Protein AF-A0A645EXQ5-F1 (afdb_monomer)

Secondary structure (DSSP, 8-state):
-TTTT-EEEEEEE-S-S-GGGGHHHHHHHHHHHHHHT-EEEEEEEE-S--STTGGGGSSHHHHHHHHHHT-

Sequence (71 aa):
MPLAGKKSVLMMTGASSDLKDFLPAIDSYKLTADYLKWEDKGIFIASDVWKKDDILKSGWLEQVLAFGQSL

Nearest PDB structures (foldseek):
  3n0w-assembly2_B  TM=5.271E-01  e=2.231E+00  Paraburkholderia xenovorans LB400
  8kab-assembly1_h  TM=5.767E-01  e=8.148E+00  Mycolicibacterium smegmatis MC2 155
  3kxi-assembly1_A  TM=4.500E-01  e=5.413E+00  Saccharolobus solfataricus
  4joq-assembly1_B  TM=5.216E-01  e=6.641E+00  Cereibacter sphaeroides ATCC 17025

InterPro domains:
  IPR029039 Flavoprotein-like superfamily [SSF52218] (3-71)

Foldseek 3Di:
DVQAAAADEAEEEEQAPDCVVCVVVVVVVVVVCVVSNHHYLYYHYHYNPNDPCPVVVRCSVVVVVVSVVVD

Mean predicted aligned error: 3.16 Å

Radius of gyration: 13.73 Å; Cα contacts (8 Å, |Δi|>4): 79; chains: 1; bounding box: 24×28×39 Å

Organism: NCBI:txid1076179

Solvent-accessible surface area (backbone atoms only — not comparable to full-atom values): 4304 Å² total; per-residue (Å²): 116,102,62,50,73,39,78,44,69,50,77,47,79,34,56,53,76,57,70,72,80,47,43,70,60,54,52,52,48,52,53,49,35,59,75,46,44,35,45,78,74,51,76,47,74,41,55,55,38,69,55,90,68,37,57,81,74,62,61,50,61,60,52,53,50,56,50,65,76,73,111

pLDDT: mean 93.95, std 5.72, range [61.69, 98.38]

Structure (mmCIF, N/CA/C/O backbone):
data_AF-A0A645EXQ5-F1
#
_entry.id   AF-A0A645EXQ5-F1
#
loop_
_atom_site.group_PDB
_atom_site.id
_atom_site.type_symbol
_atom_site.label_atom_id
_atom_site.label_alt_id
_atom_site.label_comp_id
_atom_site.label_asym_id
_atom_site.label_entity_id
_atom_site.label_seq_id
_atom_site.pdbx_PDB_ins_code
_atom_site.Cartn_x
_atom_site.Cartn_y
_atom_site.Cartn_z
_atom_site.occupancy
_atom_site.B_iso_or_equiv
_atom_site.auth_seq_id
_atom_site.auth_comp_id
_atom_site.auth_asym_id
_atom_site.auth_atom_id
_atom_site.pdbx_PDB_model_num
ATOM 1 N N . MET A 1 1 ? -5.878 -0.971 26.006 1.00 61.69 1 MET A N 1
ATOM 2 C CA . MET A 1 1 ? -4.625 -1.333 25.309 1.00 61.69 1 MET A CA 1
ATOM 3 C C . MET A 1 1 ? -3.984 -0.049 24.789 1.00 61.69 1 MET A C 1
ATOM 5 O O . MET A 1 1 ? -4.660 0.660 24.058 1.00 61.69 1 MET A O 1
ATOM 9 N N . PRO A 1 2 ? -2.748 0.298 25.184 1.00 71.38 2 PRO A N 1
ATOM 10 C CA . PRO A 1 2 ? -2.146 1.624 24.953 1.00 71.38 2 PRO A CA 1
ATOM 11 C C . PRO A 1 2 ? -1.908 2.005 23.477 1.00 71.38 2 PRO A C 1
ATOM 13 O O .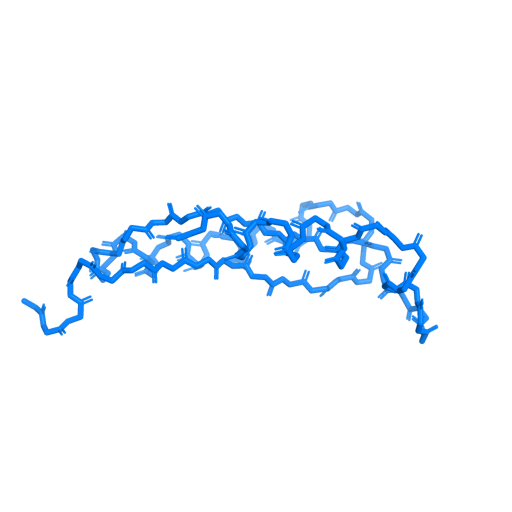 PRO A 1 2 ? -1.524 3.134 23.190 1.00 71.38 2 PRO A O 1
ATOM 16 N N . LEU A 1 3 ? -2.148 1.087 22.536 1.00 80.00 3 LEU A N 1
ATOM 17 C CA . LEU A 1 3 ? -2.013 1.323 21.098 1.00 80.00 3 LEU A CA 1
ATOM 18 C C . LEU A 1 3 ? -3.354 1.347 20.344 1.00 80.00 3 LEU A C 1
ATOM 20 O O . LEU A 1 3 ? -3.332 1.592 19.145 1.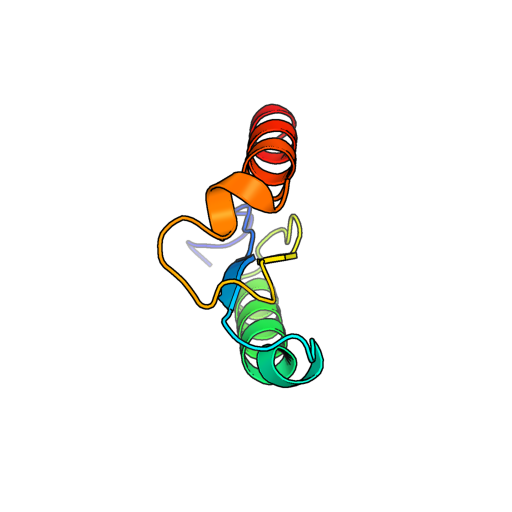00 80.00 3 LEU A O 1
ATOM 24 N N . ALA A 1 4 ? -4.491 1.126 21.011 1.00 86.12 4 ALA A N 1
ATOM 25 C CA . ALA A 1 4 ? -5.798 1.058 20.355 1.00 86.12 4 ALA A CA 1
ATOM 26 C C . ALA A 1 4 ? -6.229 2.406 19.745 1.00 86.12 4 ALA A C 1
ATOM 28 O O . ALA A 1 4 ? -5.937 3.465 20.301 1.00 86.12 4 ALA A O 1
ATOM 29 N N . GLY A 1 5 ? -6.944 2.356 18.616 1.00 87.12 5 GLY A N 1
ATOM 30 C CA . GLY A 1 5 ? -7.530 3.528 17.953 1.00 87.12 5 GLY A CA 1
ATOM 31 C C . GLY A 1 5 ? -6.566 4.357 17.096 1.00 87.12 5 GLY A C 1
ATOM 32 O O . GLY A 1 5 ? -6.941 5.425 16.617 1.00 87.12 5 GLY A O 1
ATOM 33 N N . LYS A 1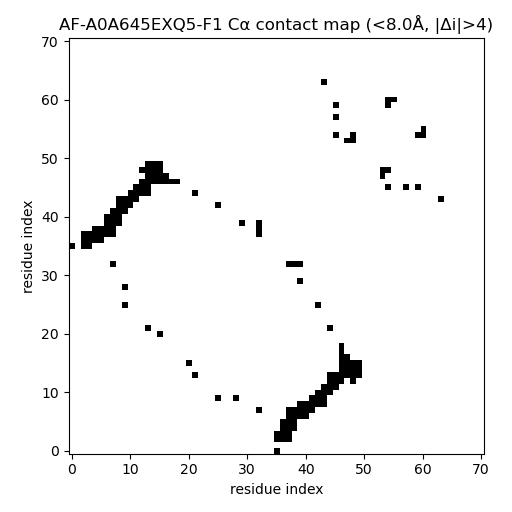 6 ? -5.325 3.901 16.887 1.00 93.81 6 LYS A N 1
ATOM 34 C CA . LYS A 1 6 ? -4.397 4.539 15.938 1.00 93.81 6 LYS A CA 1
ATOM 35 C C . LYS A 1 6 ? -4.805 4.228 14.495 1.00 93.81 6 LYS A C 1
ATOM 37 O O . LYS A 1 6 ? -5.315 3.147 14.221 1.00 93.81 6 LYS A O 1
ATOM 42 N N . LYS A 1 7 ? -4.534 5.156 13.575 1.00 95.00 7 LYS A N 1
ATOM 43 C CA . LYS A 1 7 ? -4.639 4.932 12.125 1.00 95.00 7 LYS A CA 1
ATOM 44 C C . LYS A 1 7 ? -3.391 4.193 11.627 1.00 95.00 7 LYS A C 1
ATOM 46 O O . LYS A 1 7 ? -2.294 4.457 12.120 1.00 95.00 7 LYS A O 1
ATOM 51 N N . SER A 1 8 ? -3.543 3.311 10.646 1.00 96.00 8 SER A N 1
ATOM 52 C CA . SER A 1 8 ? -2.431 2.594 10.013 1.00 96.00 8 SER A CA 1
ATOM 53 C C . SER A 1 8 ? -2.648 2.447 8.509 1.00 96.00 8 SER A C 1
ATOM 55 O O . SER A 1 8 ? -3.782 2.478 8.051 1.00 96.00 8 SER A O 1
ATOM 57 N N . VAL A 1 9 ? -1.566 2.295 7.751 1.00 97.19 9 VAL A N 1
ATOM 58 C CA . VAL A 1 9 ? -1.578 2.036 6.305 1.00 97.19 9 VAL A CA 1
ATOM 59 C C . VAL A 1 9 ? -0.369 1.162 5.976 1.00 97.19 9 VAL A C 1
ATOM 61 O O . VAL A 1 9 ? 0.704 1.370 6.549 1.00 97.19 9 VAL A O 1
ATOM 64 N N . LEU A 1 10 ? -0.519 0.197 5.069 1.00 97.44 10 LEU A N 1
ATOM 65 C CA . LEU A 1 10 ? 0.616 -0.542 4.509 1.00 97.44 10 LEU A CA 1
ATOM 66 C C . LEU A 1 10 ? 1.069 0.123 3.209 1.00 97.44 10 LEU A C 1
ATOM 68 O O . LEU A 1 10 ? 0.277 0.285 2.286 1.00 97.44 10 LEU A O 1
ATOM 72 N N . MET A 1 11 ? 2.352 0.465 3.119 1.00 96.50 11 MET A N 1
ATOM 73 C CA . MET A 1 11 ? 2.989 0.929 1.887 1.00 96.50 11 MET A CA 1
ATOM 74 C C . MET A 1 11 ? 4.193 0.038 1.602 1.00 96.50 11 MET A C 1
ATOM 76 O O . MET A 1 11 ? 5.063 -0.111 2.460 1.00 96.50 11 MET A O 1
ATOM 80 N N . MET A 1 12 ? 4.240 -0.562 0.417 1.00 95.75 12 MET A N 1
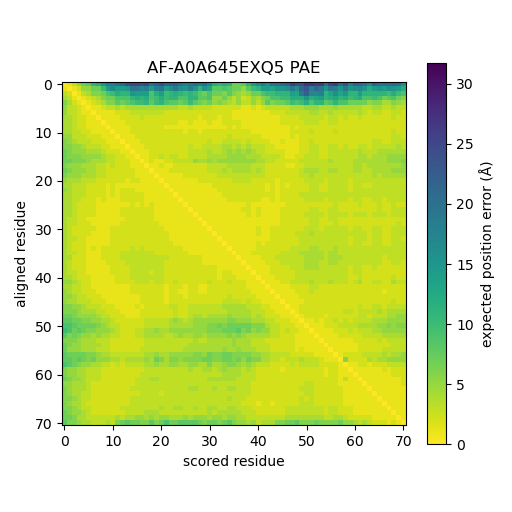ATOM 81 C CA . MET A 1 12 ? 5.308 -1.479 0.026 1.00 95.75 12 MET A CA 1
ATOM 82 C C . MET A 1 12 ? 5.655 -1.307 -1.451 1.00 95.75 12 MET A C 1
ATOM 84 O O . MET A 1 12 ? 4.775 -1.110 -2.284 1.00 95.75 12 MET A O 1
ATOM 88 N N . THR A 1 13 ? 6.941 -1.414 -1.775 1.00 95.25 13 THR A N 1
ATOM 89 C CA . THR A 1 13 ? 7.428 -1.561 -3.149 1.00 95.25 13 THR A CA 1
ATOM 90 C C . THR A 1 13 ? 7.845 -3.007 -3.383 1.00 95.25 13 THR A C 1
ATOM 92 O O . THR A 1 13 ? 8.346 -3.676 -2.478 1.00 95.25 13 THR A O 1
ATOM 95 N N . GLY A 1 14 ? 7.629 -3.503 -4.596 1.00 95.25 14 GLY A N 1
ATOM 96 C CA . GLY A 1 14 ? 7.880 -4.890 -4.942 1.00 95.25 14 GLY A CA 1
ATOM 97 C C . GLY A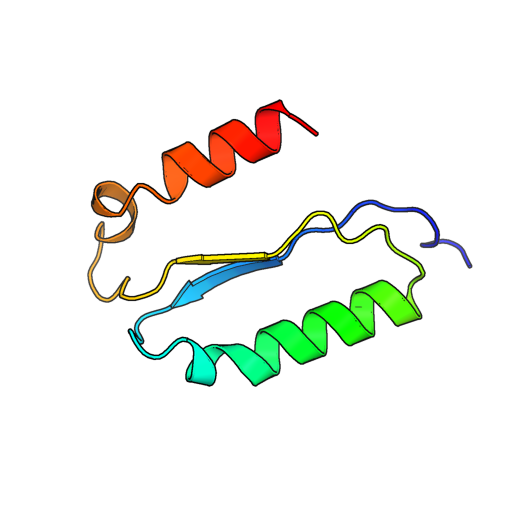 1 14 ? 8.307 -5.051 -6.390 1.00 95.25 14 GLY A C 1
ATOM 98 O O . GLY A 1 14 ? 7.766 -4.424 -7.293 1.00 95.25 14 GLY A O 1
ATOM 99 N N . ALA A 1 15 ? 9.282 -5.929 -6.593 1.00 95.44 15 ALA A N 1
ATOM 100 C CA . ALA A 1 15 ? 9.824 -6.269 -7.901 1.00 95.44 15 ALA A CA 1
ATOM 101 C C . ALA A 1 15 ? 8.865 -7.118 -8.755 1.00 95.44 15 ALA A C 1
ATOM 103 O O . ALA A 1 15 ? 8.931 -7.063 -9.979 1.00 95.44 15 ALA A O 1
ATOM 104 N N . SER A 1 16 ? 8.015 -7.925 -8.113 1.00 95.12 16 SER A N 1
ATOM 105 C CA . SER A 1 16 ? 7.083 -8.822 -8.802 1.00 95.12 16 SER A CA 1
ATOM 106 C C . SER A 1 16 ? 5.902 -8.060 -9.401 1.00 95.12 16 SER A C 1
ATOM 108 O O . SER A 1 16 ? 5.425 -7.093 -8.801 1.00 95.12 16 SER A O 1
ATOM 110 N N . SER A 1 17 ? 5.414 -8.533 -10.549 1.00 92.56 17 SER A N 1
ATOM 111 C CA . SER A 1 17 ? 4.123 -8.148 -11.141 1.00 92.56 17 SER A CA 1
ATOM 112 C C . SER A 1 17 ? 2.957 -8.941 -10.558 1.00 92.56 17 SER A C 1
ATOM 114 O O . SER A 1 17 ? 1.810 -8.504 -10.652 1.00 92.56 17 SER A O 1
ATOM 116 N N . ASP A 1 18 ? 3.211 -10.134 -10.005 1.00 95.69 18 ASP A N 1
ATOM 117 C CA . ASP A 1 18 ? 2.149 -10.959 -9.440 1.00 95.69 18 ASP A CA 1
ATOM 118 C C . ASP A 1 18 ? 1.824 -10.467 -8.031 1.00 95.69 18 ASP A C 1
ATOM 120 O O . ASP A 1 18 ? 2.588 -10.644 -7.081 1.00 95.69 18 ASP A O 1
ATOM 124 N N . LEU A 1 19 ? 0.642 -9.866 -7.884 1.00 92.31 19 LEU A N 1
ATOM 125 C CA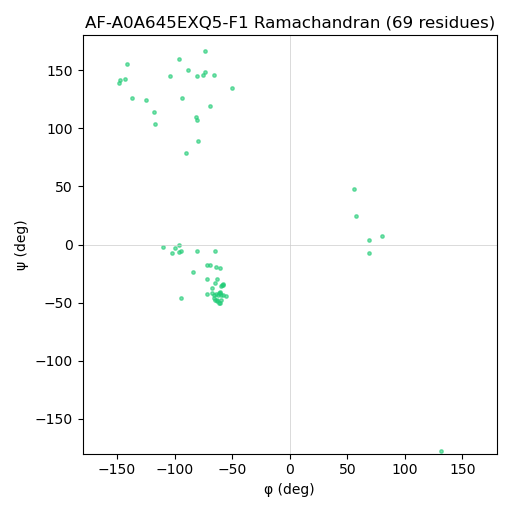 . LEU A 1 19 ? 0.183 -9.359 -6.597 1.00 92.31 19 LEU A CA 1
ATOM 126 C C . LEU A 1 19 ? 0.060 -10.453 -5.525 1.00 92.31 19 LEU A C 1
ATOM 128 O O . LEU A 1 19 ? 0.073 -10.141 -4.332 1.00 92.31 19 LEU A O 1
ATOM 132 N N . LYS A 1 20 ? -0.037 -11.730 -5.921 1.00 96.50 20 LYS A N 1
ATOM 133 C CA . LYS A 1 20 ? -0.089 -12.861 -4.987 1.00 96.50 20 LYS A CA 1
ATOM 134 C C . LYS A 1 20 ? 1.179 -12.996 -4.156 1.00 96.50 20 LYS A C 1
ATOM 136 O O . LYS A 1 20 ? 1.088 -13.413 -3.002 1.00 96.50 20 LYS A O 1
ATOM 141 N N . ASP A 1 21 ? 2.323 -12.583 -4.693 1.00 96.94 21 ASP A N 1
ATOM 142 C CA . ASP A 1 21 ? 3.604 -12.636 -3.984 1.00 96.94 21 ASP A CA 1
ATOM 143 C C . ASP A 1 21 ? 3.617 -11.723 -2.747 1.00 96.94 21 ASP A C 1
ATOM 145 O O . ASP A 1 21 ? 4.403 -11.922 -1.821 1.00 96.94 21 ASP A O 1
ATOM 149 N N . PHE A 1 22 ? 2.707 -10.747 -2.690 1.00 97.19 22 PHE A N 1
ATOM 150 C CA . PHE A 1 22 ? 2.578 -9.805 -1.581 1.00 97.19 22 PHE A CA 1
ATOM 151 C C . PHE A 1 22 ? 1.518 -10.208 -0.548 1.00 97.19 22 PHE A C 1
ATOM 153 O O . PHE A 1 22 ? 1.430 -9.568 0.503 1.00 97.19 22 PHE A O 1
ATOM 160 N N . LEU A 1 23 ? 0.734 -11.267 -0.797 1.00 97.62 23 LEU A N 1
ATOM 161 C CA . LEU A 1 23 ? -0.323 -11.715 0.120 1.00 97.62 23 LEU A CA 1
ATOM 162 C C . LEU A 1 23 ? 0.188 -11.990 1.540 1.00 97.62 23 LEU A C 1
ATOM 164 O O . LEU A 1 23 ? -0.426 -11.474 2.472 1.00 97.62 23 LEU A O 1
ATOM 168 N N . PRO A 1 24 ? 1.331 -12.675 1.756 1.00 97.81 24 PRO A N 1
ATOM 169 C CA . PRO A 1 24 ? 1.823 -12.904 3.114 1.00 97.81 24 PRO A CA 1
ATOM 170 C C . PRO A 1 24 ? 2.094 -11.607 3.894 1.00 97.81 24 PRO A C 1
ATOM 172 O O . PRO A 1 24 ? 1.840 -11.541 5.099 1.00 97.81 24 PRO A O 1
ATOM 175 N N . ALA A 1 25 ? 2.578 -10.559 3.218 1.00 97.81 25 ALA A N 1
ATOM 176 C CA . ALA A 1 25 ? 2.816 -9.252 3.831 1.00 97.81 25 ALA A CA 1
ATOM 177 C C . ALA A 1 25 ? 1.498 -8.524 4.143 1.00 97.81 25 ALA A C 1
ATOM 179 O O . ALA A 1 25 ? 1.339 -7.972 5.233 1.00 97.81 25 ALA A O 1
ATOM 180 N N . ILE A 1 26 ? 0.538 -8.574 3.214 1.00 98.19 26 ILE A N 1
ATOM 181 C CA . ILE A 1 26 ? -0.813 -8.021 3.381 1.00 98.19 26 ILE A CA 1
ATOM 182 C C . ILE A 1 26 ? -1.531 -8.680 4.563 1.00 98.19 26 ILE A C 1
ATOM 184 O O . ILE A 1 26 ? -2.089 -7.984 5.413 1.00 98.19 26 ILE A O 1
ATOM 188 N N . ASP A 1 27 ? -1.494 -10.007 4.644 1.00 98.31 27 ASP A N 1
ATOM 189 C CA . ASP A 1 27 ? -2.173 -10.769 5.690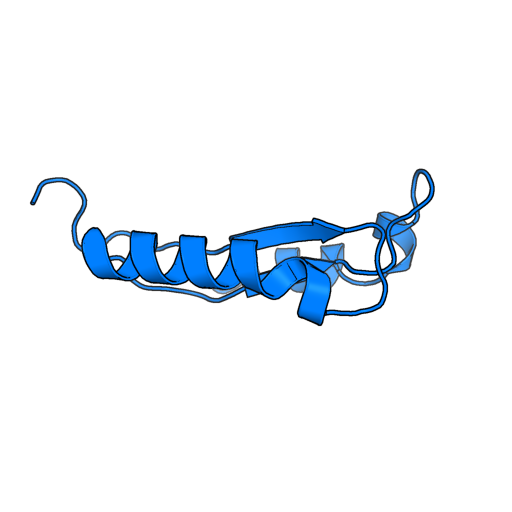 1.00 98.31 27 ASP A CA 1
ATOM 190 C C . ASP A 1 27 ? -1.536 -10.510 7.058 1.00 98.31 27 ASP A C 1
ATOM 192 O O . ASP A 1 27 ? -2.241 -10.263 8.039 1.00 98.31 27 ASP A O 1
ATOM 196 N N . SER A 1 28 ? -0.201 -10.456 7.120 1.00 98.38 28 SER A N 1
ATOM 197 C CA . SER A 1 28 ? 0.528 -10.111 8.347 1.00 98.38 28 SER A CA 1
ATOM 198 C C . SER A 1 28 ? 0.194 -8.700 8.844 1.00 98.38 28 SER A C 1
ATOM 200 O O . SER A 1 28 ? -0.014 -8.490 10.043 1.00 98.38 28 SER A O 1
A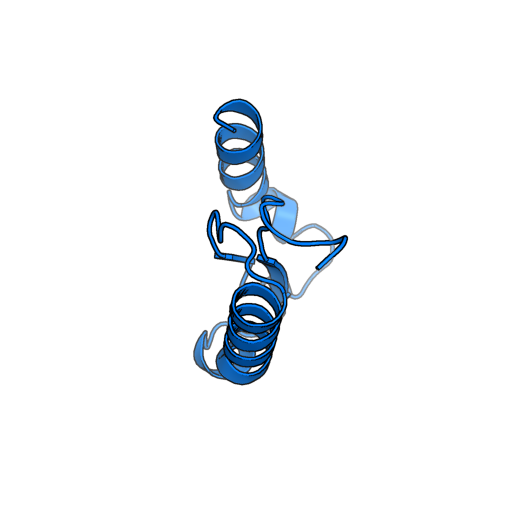TOM 202 N N . TYR A 1 29 ? 0.102 -7.726 7.932 1.00 98.25 29 TYR A N 1
ATOM 203 C CA . TYR A 1 29 ? -0.326 -6.366 8.256 1.00 98.25 29 TYR A CA 1
ATOM 204 C C . TYR A 1 29 ? -1.751 -6.336 8.820 1.00 98.25 29 TYR A C 1
ATOM 206 O O . TYR A 1 29 ? -1.963 -5.778 9.898 1.00 98.25 29 TYR A O 1
ATOM 214 N N . LYS A 1 30 ? -2.710 -6.982 8.146 1.00 97.94 30 LYS A N 1
ATOM 215 C CA . LYS A 1 30 ? -4.115 -7.020 8.583 1.00 97.94 30 LYS A CA 1
ATOM 216 C C . LYS A 1 30 ? -4.272 -7.656 9.961 1.00 97.94 30 LYS A C 1
ATOM 218 O O . LYS A 1 30 ? -4.977 -7.110 10.807 1.00 97.94 30 LYS A O 1
ATOM 223 N N . LEU A 1 31 ? -3.573 -8.766 10.213 1.00 98.06 31 LEU A N 1
ATOM 224 C CA . LEU A 1 31 ? -3.552 -9.418 11.526 1.00 98.06 31 LEU A CA 1
ATOM 225 C C . LEU A 1 31 ? -2.998 -8.487 12.611 1.00 98.06 31 LEU A C 1
ATOM 227 O O . LEU A 1 31 ? -3.551 -8.409 13.706 1.00 98.06 31 LEU A O 1
ATOM 231 N N . THR A 1 32 ? -1.934 -7.748 12.299 1.00 96.00 32 THR A N 1
ATOM 232 C CA . THR A 1 32 ? -1.334 -6.782 13.228 1.00 96.00 32 THR A CA 1
ATOM 233 C C . THR A 1 32 ? -2.299 -5.635 13.533 1.00 96.00 32 THR A C 1
ATOM 235 O O . THR A 1 32 ? -2.508 -5.307 14.702 1.00 96.00 32 THR A O 1
ATOM 238 N N . ALA A 1 33 ? -2.916 -5.044 12.507 1.00 96.38 33 ALA A N 1
ATOM 239 C CA . ALA A 1 33 ? -3.867 -3.948 12.669 1.00 96.38 33 ALA A CA 1
ATOM 240 C C . ALA A 1 33 ? -5.097 -4.376 13.487 1.00 96.38 33 ALA A C 1
ATOM 242 O O . ALA A 1 33 ? -5.487 -3.661 14.413 1.00 96.38 33 ALA A O 1
ATOM 243 N N . ASP A 1 34 ? -5.659 -5.562 13.225 1.00 95.25 34 ASP A N 1
ATOM 244 C CA . ASP A 1 34 ? -6.790 -6.080 14.002 1.00 95.25 34 ASP A CA 1
ATOM 245 C C . ASP A 1 34 ? -6.407 -6.382 15.457 1.00 95.25 34 ASP A C 1
ATOM 247 O O . ASP A 1 34 ? -7.115 -5.969 16.383 1.00 95.25 34 ASP A O 1
ATOM 251 N N . TYR A 1 35 ? -5.273 -7.052 15.686 1.00 95.19 35 TYR A N 1
ATOM 2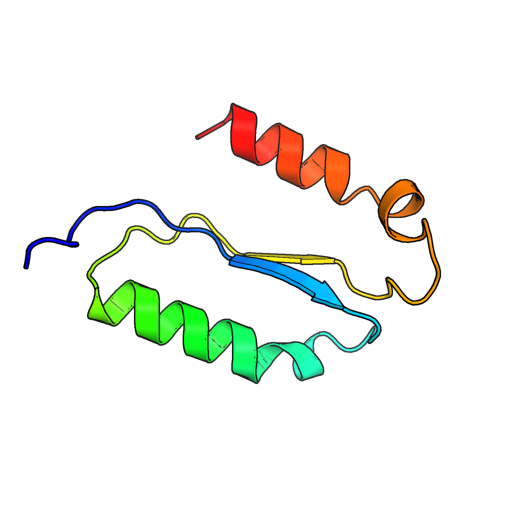52 C CA . TYR A 1 35 ? -4.805 -7.365 17.036 1.00 95.19 35 TYR A CA 1
ATOM 253 C C . TYR A 1 35 ? -4.616 -6.094 17.876 1.00 95.19 35 TYR A C 1
ATOM 255 O O . TYR A 1 35 ? -5.041 -6.031 19.031 1.00 95.19 35 TYR A O 1
ATOM 263 N N . LEU A 1 36 ? -4.026 -5.055 17.279 1.00 95.31 36 LEU A N 1
ATOM 264 C CA . LEU A 1 36 ? -3.767 -3.774 17.938 1.00 95.31 36 LEU A CA 1
ATOM 265 C C . LEU A 1 36 ? -4.995 -2.849 17.991 1.00 95.31 36 LEU A C 1
ATOM 267 O O . LEU A 1 36 ? -4.927 -1.798 18.634 1.00 95.31 36 LEU A O 1
ATOM 271 N N . LYS A 1 37 ? -6.113 -3.234 17.358 1.00 94.69 37 LYS A N 1
ATOM 272 C CA . LYS A 1 37 ? -7.337 -2.427 17.215 1.00 94.69 37 LYS A CA 1
ATOM 273 C C . LYS A 1 37 ? -7.057 -1.074 16.559 1.00 94.69 37 LYS A C 1
ATOM 275 O O . LYS A 1 37 ? -7.464 -0.024 17.063 1.00 94.69 37 LYS A O 1
ATOM 280 N N . TRP A 1 38 ? -6.308 -1.108 15.462 1.00 96.44 38 TRP A N 1
ATOM 281 C CA . TRP A 1 38 ? -6.019 0.044 14.615 1.00 96.44 38 TRP A CA 1
ATOM 282 C C . TRP A 1 38 ? -7.082 0.224 13.537 1.00 96.44 38 TRP A C 1
ATOM 284 O O . TRP A 1 38 ? -7.688 -0.734 13.067 1.00 96.44 38 TRP A O 1
ATOM 294 N N . GLU A 1 39 ? -7.287 1.471 13.132 1.00 95.50 39 GLU A N 1
ATOM 295 C CA . GLU A 1 39 ? -8.070 1.805 11.952 1.00 95.50 39 GLU A CA 1
ATOM 296 C C . GLU A 1 39 ? -7.186 1.609 10.711 1.00 95.50 39 GLU A C 1
ATOM 298 O O . GLU A 1 39 ? -6.247 2.377 10.479 1.00 95.50 39 GLU A O 1
ATOM 303 N N . ASP A 1 40 ? -7.452 0.552 9.942 1.00 95.81 40 ASP A N 1
ATOM 304 C CA . ASP A 1 40 ? -6.822 0.304 8.641 1.00 95.81 40 ASP A CA 1
ATOM 305 C C . ASP A 1 40 ? -7.318 1.346 7.625 1.00 95.81 40 ASP A C 1
ATOM 307 O O . ASP A 1 40 ? -8.516 1.467 7.364 1.00 95.81 40 ASP A O 1
ATOM 311 N N . LYS A 1 41 ? -6.387 2.136 7.087 1.00 96.38 41 LYS A N 1
ATOM 312 C CA . LYS A 1 41 ? -6.644 3.177 6.086 1.00 96.38 41 LYS A CA 1
ATOM 313 C C . LYS A 1 41 ? -6.330 2.732 4.661 1.00 96.38 41 LYS A C 1
ATOM 315 O O . LYS A 1 41 ? -6.581 3.501 3.738 1.00 96.38 41 LYS A O 1
ATOM 320 N N . GLY A 1 42 ? -5.811 1.524 4.473 1.00 95.25 42 GLY A N 1
ATOM 321 C CA . GLY A 1 42 ? -5.579 0.934 3.168 1.00 95.25 42 GLY A CA 1
ATOM 322 C C . GLY A 1 42 ? -4.190 0.336 2.993 1.00 95.25 42 GLY A C 1
ATOM 323 O O . GLY A 1 42 ? -3.335 0.317 3.883 1.00 95.25 42 GLY A O 1
ATOM 324 N N . ILE A 1 43 ? -3.979 -0.164 1.780 1.00 96.62 43 ILE A N 1
ATOM 325 C CA . ILE A 1 43 ? -2.780 -0.881 1.373 1.00 96.62 43 ILE A CA 1
ATOM 326 C C . ILE A 1 43 ? -2.366 -0.381 -0.012 1.00 96.62 43 ILE A C 1
ATOM 328 O O . ILE A 1 43 ? -3.158 -0.436 -0.951 1.00 96.62 43 ILE A O 1
ATOM 332 N N . PHE A 1 44 ? -1.118 0.061 -0.138 1.00 96.88 44 PHE A N 1
ATOM 333 C CA . PHE A 1 44 ? -0.498 0.507 -1.382 1.00 96.88 44 PHE A CA 1
ATOM 334 C C . PHE A 1 44 ? 0.684 -0.402 -1.708 1.00 96.88 44 PHE A C 1
ATOM 336 O O . PHE A 1 44 ? 1.677 -0.422 -0.978 1.00 96.88 44 PHE A O 1
ATOM 343 N N . ILE A 1 45 ? 0.571 -1.152 -2.805 1.00 96.06 45 ILE A N 1
ATOM 344 C CA . ILE A 1 45 ? 1.616 -2.058 -3.283 1.00 96.06 45 ILE A CA 1
ATOM 345 C C . ILE A 1 45 ? 2.094 -1.579 -4.645 1.00 96.06 45 ILE A C 1
ATOM 347 O O . ILE A 1 45 ? 1.427 -1.800 -5.652 1.00 96.06 45 ILE A O 1
ATOM 351 N N . ALA A 1 46 ? 3.267 -0.957 -4.676 1.00 95.81 46 ALA A N 1
ATOM 352 C CA . ALA A 1 46 ? 3.922 -0.594 -5.918 1.00 95.81 46 ALA A CA 1
ATOM 353 C C . ALA A 1 46 ? 4.637 -1.811 -6.520 1.00 95.81 46 ALA A C 1
ATOM 355 O O . ALA A 1 46 ? 5.799 -2.065 -6.195 1.00 95.81 46 ALA A O 1
ATOM 356 N N . SER A 1 47 ? 3.919 -2.577 -7.347 1.00 94.50 47 SER A N 1
ATOM 357 C CA . SER A 1 47 ? 4.444 -3.722 -8.106 1.00 94.50 47 SER A CA 1
ATOM 358 C C . SER A 1 47 ? 5.318 -3.283 -9.287 1.00 94.50 47 SER A C 1
ATOM 360 O O . SER A 1 47 ? 5.309 -2.112 -9.673 1.00 94.50 47 SER A O 1
ATOM 362 N N . ASP A 1 48 ? 6.067 -4.228 -9.864 1.00 94.38 48 ASP A N 1
ATOM 363 C CA . ASP A 1 48 ? 6.964 -4.012 -11.013 1.00 94.38 48 ASP A CA 1
ATOM 364 C C . ASP A 1 48 ? 8.052 -2.938 -10.802 1.00 94.38 48 ASP A C 1
ATOM 366 O O . ASP A 1 48 ? 8.592 -2.368 -11.751 1.00 94.38 48 ASP A O 1
ATOM 370 N N . VAL A 1 49 ? 8.429 -2.671 -9.549 1.00 95.12 49 VAL A N 1
ATOM 371 C CA . VAL A 1 49 ? 9.521 -1.751 -9.204 1.00 95.12 49 VAL A CA 1
ATOM 372 C C . VAL A 1 49 ? 10.826 -2.545 -9.129 1.00 95.12 49 VAL A C 1
ATOM 374 O O . VAL A 1 49 ? 11.285 -2.922 -8.049 1.00 95.12 49 VAL A O 1
ATOM 377 N N . TRP A 1 50 ? 11.410 -2.850 -10.292 1.00 93.50 50 TRP A N 1
ATOM 378 C CA . TRP A 1 50 ? 12.622 -3.675 -10.398 1.00 93.50 50 TRP A CA 1
ATOM 379 C C . TRP A 1 50 ? 13.906 -2.844 -10.446 1.00 93.50 50 TRP A C 1
ATOM 381 O O . TRP A 1 50 ? 14.900 -3.155 -9.788 1.00 93.50 50 TRP A O 1
ATOM 391 N N . LYS A 1 51 ? 13.916 -1.791 -11.264 1.00 94.75 51 LYS A N 1
ATOM 392 C CA . LYS A 1 51 ? 15.078 -0.937 -11.496 1.00 94.75 51 LYS A CA 1
ATOM 393 C C . LYS A 1 51 ? 15.016 0.297 -10.616 1.00 94.75 51 LYS A C 1
ATOM 395 O O . LYS A 1 51 ? 13.962 0.752 -10.167 1.00 94.75 51 LYS A O 1
ATOM 400 N N . LYS A 1 52 ? 16.193 0.893 -10.439 1.00 92.56 52 LYS A N 1
ATOM 401 C CA . LYS A 1 52 ? 16.306 2.243 -9.904 1.00 92.56 52 LYS A CA 1
ATOM 402 C C . LYS A 1 52 ? 15.373 3.174 -10.691 1.00 92.56 52 LYS A C 1
ATOM 404 O O . LYS A 1 52 ? 15.342 3.128 -11.919 1.00 92.56 52 LYS A O 1
ATOM 409 N N . ASP A 1 53 ? 14.647 4.007 -9.956 1.00 94.62 53 ASP A N 1
ATOM 410 C CA . ASP A 1 53 ? 13.733 5.027 -10.474 1.00 94.62 53 ASP A CA 1
ATOM 411 C C . ASP A 1 53 ? 12.454 4.502 -11.158 1.00 94.62 53 ASP A C 1
ATOM 413 O O . ASP A 1 53 ? 11.655 5.318 -11.616 1.00 94.62 53 ASP A O 1
ATOM 417 N N . ASP A 1 54 ? 12.181 3.188 -11.185 1.00 94.94 54 ASP A N 1
ATOM 418 C CA . ASP A 1 54 ? 10.910 2.663 -11.729 1.00 94.94 54 ASP A CA 1
ATOM 419 C C . ASP A 1 54 ? 9.698 3.225 -10.975 1.00 94.94 54 ASP A C 1
ATOM 421 O O . ASP A 1 54 ? 8.688 3.583 -11.583 1.00 94.94 54 ASP A O 1
ATOM 425 N N . ILE A 1 55 ? 9.841 3.435 -9.662 1.00 94.50 55 ILE A N 1
ATOM 426 C CA . ILE A 1 55 ? 8.805 4.063 -8.839 1.00 94.50 55 ILE A CA 1
ATOM 427 C C . ILE A 1 55 ? 8.434 5.470 -9.340 1.00 94.50 55 ILE A C 1
ATOM 429 O O . ILE A 1 55 ? 7.257 5.825 -9.326 1.00 94.50 55 ILE A O 1
ATOM 433 N N . LEU A 1 56 ? 9.393 6.239 -9.875 1.00 94.75 56 LEU A N 1
ATOM 434 C CA . LEU A 1 56 ? 9.155 7.597 -10.385 1.00 94.75 56 LEU A CA 1
ATOM 435 C C . LEU A 1 56 ? 8.298 7.608 -11.659 1.00 94.75 56 LEU A C 1
ATOM 437 O O . LEU A 1 56 ? 7.772 8.648 -12.034 1.00 94.75 56 LEU A O 1
ATOM 441 N N . LYS A 1 57 ? 8.173 6.465 -12.343 1.00 92.94 57 LYS A N 1
ATOM 442 C CA . LYS A 1 57 ? 7.408 6.315 -13.593 1.00 92.94 57 LYS A CA 1
ATOM 443 C C . LYS A 1 57 ? 6.045 5.654 -13.382 1.00 92.94 57 LYS A C 1
ATOM 445 O O . LYS A 1 57 ? 5.271 5.540 -14.325 1.00 92.94 57 LYS A O 1
ATOM 450 N N . SER A 1 58 ? 5.781 5.176 -12.169 1.00 83.88 58 SER A N 1
ATOM 451 C CA . SER A 1 58 ? 4.711 4.219 -11.869 1.00 83.88 58 SER A CA 1
ATOM 452 C C . SER A 1 58 ? 3.406 4.846 -11.360 1.00 83.88 58 SER A C 1
ATOM 454 O O . SER A 1 58 ? 2.459 4.126 -11.063 1.00 83.88 58 SER A O 1
ATOM 456 N N . GLY A 1 59 ? 3.336 6.176 -11.221 1.00 92.38 59 GLY A N 1
ATOM 457 C CA . GLY A 1 59 ? 2.158 6.892 -10.704 1.00 92.38 59 GLY A CA 1
ATOM 458 C C . GLY A 1 59 ? 1.866 6.669 -9.210 1.00 92.38 59 GLY A C 1
ATOM 459 O O . GLY A 1 59 ? 0.980 7.309 -8.641 1.00 92.38 59 GLY A O 1
ATOM 460 N N . TRP A 1 60 ? 2.588 5.749 -8.557 1.00 94.25 60 TRP A N 1
ATOM 461 C CA . TRP A 1 60 ? 2.378 5.389 -7.156 1.00 94.25 60 TRP A CA 1
ATOM 462 C C . TRP A 1 60 ? 2.684 6.541 -6.199 1.00 94.25 60 TRP A C 1
ATOM 464 O O . TRP A 1 60 ? 2.016 6.671 -5.174 1.00 94.25 60 TRP A O 1
ATOM 474 N N . LEU A 1 61 ? 3.656 7.396 -6.528 1.00 94.12 61 LEU A N 1
ATOM 475 C CA . LEU A 1 61 ? 4.019 8.532 -5.680 1.00 94.12 61 LEU A CA 1
ATOM 476 C C . LEU A 1 61 ? 2.890 9.559 -5.602 1.00 94.12 61 LEU A C 1
ATOM 478 O O . LEU A 1 61 ? 2.564 10.023 -4.512 1.00 94.12 61 LEU A O 1
ATOM 482 N N . GLU A 1 62 ? 2.258 9.871 -6.731 1.00 95.38 62 GLU A N 1
ATOM 483 C CA . GLU A 1 62 ? 1.121 10.783 -6.801 1.00 95.38 62 GLU A CA 1
ATOM 484 C C . GLU A 1 62 ? -0.086 10.224 -6.042 1.00 95.38 62 GLU A C 1
ATOM 486 O O . GLU A 1 62 ? -0.725 10.953 -5.284 1.00 95.38 62 GLU A O 1
ATOM 491 N N . GLN A 1 63 ? -0.370 8.925 -6.191 1.00 93.88 63 GLN A N 1
ATOM 492 C CA . GLN A 1 63 ? -1.476 8.267 -5.487 1.00 93.88 63 GLN A CA 1
ATOM 493 C C . GLN A 1 63 ? -1.282 8.279 -3.967 1.00 93.88 63 GLN A C 1
ATOM 495 O O . GLN A 1 63 ? -2.194 8.658 -3.230 1.00 93.88 63 GLN A O 1
ATOM 500 N N . VAL A 1 64 ? -0.092 7.901 -3.492 1.00 94.00 64 VAL A N 1
ATOM 501 C CA . VAL A 1 64 ? 0.221 7.875 -2.056 1.00 94.00 64 VAL A CA 1
ATOM 502 C C . VAL A 1 64 ? 0.253 9.290 -1.472 1.00 94.00 64 VAL A C 1
ATOM 504 O O . VAL A 1 64 ? -0.228 9.500 -0.358 1.00 94.00 64 VAL A O 1
ATOM 507 N N . LEU A 1 65 ? 0.754 10.281 -2.220 1.00 95.31 65 LEU A N 1
ATOM 508 C CA . LEU A 1 65 ? 0.728 11.685 -1.805 1.00 95.31 65 LEU A CA 1
ATOM 509 C C . LEU A 1 65 ? -0.708 12.206 -1.666 1.00 95.31 65 LEU A C 1
ATOM 511 O O . LEU A 1 65 ? -1.043 12.788 -0.635 1.00 95.31 65 LEU A O 1
ATOM 515 N N . ALA A 1 66 ? -1.555 11.972 -2.672 1.00 96.00 66 ALA A N 1
ATOM 516 C CA . ALA A 1 66 ? -2.957 12.386 -2.649 1.00 96.00 66 ALA A CA 1
ATOM 517 C C . ALA A 1 66 ? -3.719 11.728 -1.489 1.00 96.00 66 ALA A C 1
ATOM 519 O O . ALA A 1 66 ? -4.483 12.390 -0.787 1.00 96.00 66 ALA A O 1
ATOM 520 N N . PHE A 1 67 ? -3.461 10.443 -1.236 1.00 95.12 67 PHE A N 1
ATOM 521 C CA . PHE A 1 67 ? -4.003 9.746 -0.076 1.00 95.12 67 PHE A CA 1
ATOM 522 C C . PHE A 1 67 ? -3.549 10.391 1.238 1.00 95.12 67 PHE A C 1
ATOM 524 O O . PHE A 1 67 ? -4.391 10.723 2.070 1.00 95.12 67 PHE A O 1
ATOM 531 N N . GLY A 1 68 ? -2.246 10.633 1.413 1.00 93.44 68 GLY A N 1
ATOM 532 C CA . GLY A 1 68 ? -1.707 11.267 2.618 1.00 93.44 68 GLY A CA 1
ATOM 533 C C . GLY A 1 68 ? -2.300 12.653 2.892 1.00 93.44 68 GLY A C 1
ATOM 534 O O . GLY A 1 68 ? -2.521 13.003 4.046 1.00 93.44 68 GLY A O 1
ATOM 535 N N . GLN A 1 69 ? -2.620 13.415 1.844 1.00 96.00 69 GLN A N 1
ATOM 536 C CA . GLN A 1 69 ? -3.294 14.716 1.949 1.00 96.00 69 GLN A CA 1
ATOM 537 C C . GLN A 1 69 ? -4.778 14.620 2.349 1.00 96.00 69 GLN A C 1
ATOM 539 O O . GLN A 1 69 ? -5.353 15.620 2.771 1.00 96.00 69 GLN A O 1
ATOM 544 N N . SER A 1 70 ? -5.399 13.445 2.213 1.00 93.75 70 SER A N 1
ATOM 545 C CA . SER A 1 70 ? -6.817 13.208 2.527 1.00 93.75 70 SER A CA 1
ATOM 546 C C . SER A 1 70 ? -7.082 12.658 3.940 1.00 93.75 70 SER A C 1
ATOM 548 O O . SER A 1 70 ? -8.245 12.498 4.317 1.00 93.75 70 SER A O 1
ATOM 550 N N . LEU A 1 71 ? -6.026 12.332 4.700 1.00 86.38 71 LEU A N 1
ATOM 551 C CA . LEU A 1 71 ? -6.085 11.653 6.009 1.00 86.38 71 LEU A CA 1
ATOM 552 C C . LEU A 1 71 ? -6.348 12.567 7.212 1.00 86.38 71 LEU A C 1
ATOM 554 O O . LEU A 1 71 ? -6.903 12.018 8.209 1.00 86.38 71 LEU A O 1
#